Protein AF-A0A3R6Z9Y2-F1 (afdb_monomer)

Foldseek 3Di:
DKDKDFQCCCCPCLLDVVLPCPDDPDDDDDDDPDPVVNVVVNVVSVVLSVVLCVQWCQDPVDNRITMGDDPLVVLLVQLVVCVVVPDQLQRSQVVLVVVCVVVVDPSSPDRHSSVSVSSVVSVVD

pLDDT: mean 77.24, std 13.27, range [41.97, 93.31]

Secondary structure (DSSP, 8-state):
-EEEEEHHIIIIIIIIGGG---S-S-S-S-----HHHHHHHHHHHHHHHHHHHTT-EEPSS-TTEEEEE-S-HHHHHHHHHHHHTT--HHHHHHHHHHHHHHHT-GGGTT--HHHHHHHHHHHH-

Sequence (125 aa):
MTFSVKATIVDVIIGEMFFRNDAIINQHDSDSMDENAATNKAAKIAKQKLNTMKLFVRSDDDPDRYTITIKNVMRFELAMDFVGIGMSFRQVASAIQYAKIRTHTAKLTGANDLIVGQYVRVLVG

Solvent-accessible surface area (backbone atoms only — not comparable to full-atom values): 7234 Å² total; per-residue (Å²): 89,76,47,81,43,52,33,68,44,47,53,50,45,58,60,36,62,75,61,55,81,81,59,81,82,59,99,74,82,82,92,75,97,49,74,63,57,59,52,54,50,52,54,50,50,53,52,50,46,55,63,53,52,72,50,53,39,73,33,91,90,43,82,64,25,25,37,32,71,46,86,55,48,72,44,48,53,56,39,48,57,36,43,73,75,67,42,51,45,60,54,33,19,51,51,43,47,49,48,22,69,75,66,68,41,72,75,35,64,88,59,35,38,68,58,44,53,51,54,51,52,67,72,70,93

Organism: Aphanomyces astaci (NCBI:txid112090)

Structure (mmCIF, N/CA/C/O backbone):
data_AF-A0A3R6Z9Y2-F1
#
_entry.id   AF-A0A3R6Z9Y2-F1
#
loop_
_atom_site.group_PDB
_atom_site.id
_atom_site.type_symbol
_atom_site.label_atom_id
_atom_site.label_alt_id
_atom_site.label_comp_id
_atom_site.label_asym_id
_atom_site.label_entity_id
_atom_site.label_seq_id
_atom_site.pdbx_PDB_ins_code
_atom_site.Cartn_x
_atom_site.Cartn_y
_atom_site.Cartn_z
_atom_site.occupancy
_atom_site.B_iso_or_equiv
_atom_site.auth_seq_id
_atom_site.auth_comp_id
_atom_site.auth_asym_id
_atom_site.auth_atom_id
_atom_site.pdbx_PDB_model_num
ATOM 1 N N . MET A 1 1 ? -1.106 -7.285 9.656 1.00 81.19 1 MET A N 1
ATOM 2 C CA . MET A 1 1 ? -1.712 -7.945 8.478 1.00 81.19 1 MET A CA 1
ATOM 3 C C . MET A 1 1 ? -0.583 -8.377 7.563 1.00 81.19 1 MET A C 1
ATOM 5 O O . MET A 1 1 ? 0.379 -7.620 7.446 1.00 81.19 1 MET A O 1
ATOM 9 N N . THR A 1 2 ? -0.678 -9.567 6.973 1.00 82.81 2 THR A N 1
ATOM 10 C CA . THR A 1 2 ? 0.418 -10.178 6.213 1.00 82.81 2 THR A CA 1
ATOM 11 C C . THR A 1 2 ? -0.084 -10.665 4.861 1.00 82.81 2 THR A C 1
ATOM 13 O O . THR A 1 2 ? -1.133 -11.298 4.797 1.00 82.81 2 THR A O 1
ATOM 16 N N . PHE A 1 3 ? 0.668 -10.372 3.803 1.00 80.81 3 PHE A N 1
ATOM 17 C CA . PHE A 1 3 ? 0.393 -10.822 2.440 1.00 80.81 3 PHE A CA 1
ATOM 18 C C . PHE A 1 3 ? 1.508 -11.742 1.964 1.00 80.81 3 PHE A C 1
ATOM 20 O O . PHE A 1 3 ? 2.666 -11.546 2.335 1.00 80.81 3 PHE A O 1
ATOM 27 N N . SER A 1 4 ? 1.156 -12.722 1.134 1.00 83.19 4 SER A N 1
ATOM 28 C CA . SER A 1 4 ? 2.112 -13.643 0.528 1.00 83.19 4 SER A CA 1
ATOM 29 C C . SER A 1 4 ? 2.015 -13.579 -0.991 1.00 83.19 4 SER A C 1
ATOM 31 O O . SER A 1 4 ? 1.003 -13.987 -1.567 1.00 83.19 4 SER A O 1
ATOM 33 N N . VAL A 1 5 ? 3.068 -13.084 -1.634 1.00 81.75 5 VAL A N 1
ATOM 34 C CA . VAL A 1 5 ? 3.135 -12.802 -3.076 1.00 81.75 5 VAL A CA 1
ATOM 35 C C . VAL A 1 5 ? 4.175 -13.718 -3.718 1.00 81.75 5 VAL A C 1
ATOM 37 O O . VAL A 1 5 ? 5.196 -14.012 -3.101 1.00 81.75 5 VAL A O 1
ATOM 40 N N . LYS A 1 6 ? 3.936 -14.190 -4.946 1.00 83.19 6 LYS A N 1
ATOM 41 C CA . LYS A 1 6 ? 4.905 -15.033 -5.667 1.00 83.19 6 LYS A CA 1
ATOM 42 C C . LYS A 1 6 ? 6.197 -14.261 -5.952 1.00 83.19 6 LYS A C 1
ATOM 44 O O . LYS A 1 6 ? 6.149 -13.094 -6.332 1.00 83.19 6 LYS A O 1
ATOM 49 N N . ALA A 1 7 ? 7.339 -14.931 -5.845 1.00 82.56 7 ALA A N 1
ATOM 50 C CA . ALA A 1 7 ? 8.652 -14.360 -6.122 1.00 82.56 7 ALA A CA 1
ATOM 51 C C . ALA A 1 7 ? 8.760 -13.831 -7.550 1.00 82.56 7 ALA A C 1
ATOM 53 O O . ALA A 1 7 ? 9.211 -12.713 -7.744 1.00 82.56 7 ALA A O 1
ATOM 54 N N . THR A 1 8 ? 8.227 -14.556 -8.534 1.00 81.50 8 THR A N 1
ATOM 55 C CA . THR A 1 8 ? 8.232 -14.115 -9.937 1.00 81.50 8 THR A CA 1
ATOM 56 C C . THR A 1 8 ? 7.541 -12.769 -10.147 1.00 81.50 8 THR A C 1
ATOM 58 O O . THR A 1 8 ? 8.018 -11.944 -10.918 1.00 81.50 8 THR A O 1
ATOM 61 N N . ILE A 1 9 ? 6.446 -12.520 -9.433 1.00 79.44 9 ILE A N 1
ATOM 62 C CA . ILE A 1 9 ? 5.720 -11.251 -9.473 1.00 79.44 9 ILE A CA 1
ATOM 63 C C . ILE A 1 9 ? 6.574 -10.130 -8.866 1.00 79.44 9 ILE A C 1
ATOM 65 O O . ILE A 1 9 ? 6.770 -9.080 -9.479 1.00 79.44 9 ILE A O 1
ATOM 69 N N . VAL A 1 10 ? 7.121 -10.364 -7.672 1.00 76.88 10 VAL A N 1
ATOM 70 C CA . VAL A 1 10 ? 7.926 -9.362 -6.964 1.00 76.88 10 VAL A CA 1
ATOM 71 C C . VAL A 1 10 ? 9.210 -9.049 -7.724 1.00 76.88 10 VAL A C 1
ATOM 73 O O . VAL A 1 10 ? 9.547 -7.881 -7.875 1.00 76.88 10 VAL A O 1
ATOM 76 N N . ASP A 1 11 ? 9.903 -10.054 -8.242 1.00 78.50 11 ASP A N 1
ATOM 77 C CA . ASP A 1 11 ? 11.187 -9.873 -8.911 1.00 78.50 11 ASP A CA 1
ATOM 78 C C . ASP A 1 11 ? 11.006 -9.220 -10.292 1.00 78.50 11 ASP A C 1
ATOM 80 O O . ASP A 1 11 ? 11.662 -8.221 -10.589 1.00 78.50 11 ASP A O 1
ATOM 84 N N . VAL A 1 12 ? 10.058 -9.700 -11.108 1.00 74.50 12 VAL A N 1
ATOM 85 C CA . VAL A 1 12 ? 9.877 -9.229 -12.495 1.00 74.50 12 VAL A CA 1
ATOM 86 C C . VAL A 1 12 ? 9.028 -7.960 -12.572 1.00 74.50 12 VAL A C 1
ATOM 88 O O . VAL A 1 12 ? 9.394 -7.001 -13.253 1.00 74.50 12 VAL A O 1
ATOM 91 N N . ILE A 1 13 ? 7.883 -7.915 -11.891 1.00 70.81 13 ILE A N 1
ATOM 92 C CA . ILE A 1 13 ? 6.949 -6.788 -12.020 1.00 70.81 13 ILE A CA 1
ATOM 93 C C . ILE A 1 13 ? 7.376 -5.660 -11.083 1.00 70.81 13 ILE A C 1
ATOM 95 O O . ILE A 1 13 ? 7.590 -4.526 -11.514 1.00 70.81 13 ILE A O 1
ATOM 99 N N . ILE A 1 14 ? 7.543 -5.959 -9.795 1.00 70.44 14 ILE A N 1
ATOM 100 C CA . ILE A 1 14 ? 7.840 -4.926 -8.796 1.00 70.44 14 ILE A CA 1
ATOM 101 C C . ILE A 1 14 ? 9.309 -4.517 -8.852 1.00 70.44 14 ILE A C 1
ATOM 103 O O . ILE A 1 14 ? 9.597 -3.326 -8.834 1.00 70.44 14 ILE A O 1
ATOM 107 N N . GLY A 1 15 ? 10.231 -5.472 -8.938 1.00 66.06 15 GLY A N 1
ATOM 108 C CA . GLY A 1 15 ? 11.670 -5.246 -8.926 1.00 66.06 15 GLY A CA 1
ATOM 109 C C . GLY A 1 15 ? 12.177 -4.648 -10.230 1.00 66.06 15 GLY A C 1
ATOM 110 O O . GLY A 1 15 ? 12.980 -3.710 -10.201 1.00 66.06 15 GLY A O 1
ATOM 111 N N . GLU A 1 16 ? 11.706 -5.150 -11.367 1.00 69.44 16 GLU A N 1
ATOM 112 C CA . GLU A 1 16 ? 12.129 -4.660 -12.675 1.00 69.44 16 GLU A CA 1
ATOM 113 C C . GLU A 1 16 ? 11.113 -3.698 -13.284 1.00 69.44 16 GLU A C 1
ATOM 115 O O . GLU A 1 16 ? 11.441 -2.529 -13.426 1.00 69.44 16 GLU A O 1
ATOM 120 N N . MET A 1 17 ? 9.890 -4.120 -13.609 1.00 66.19 17 MET A N 1
ATOM 121 C CA . MET A 1 17 ? 8.965 -3.337 -14.446 1.00 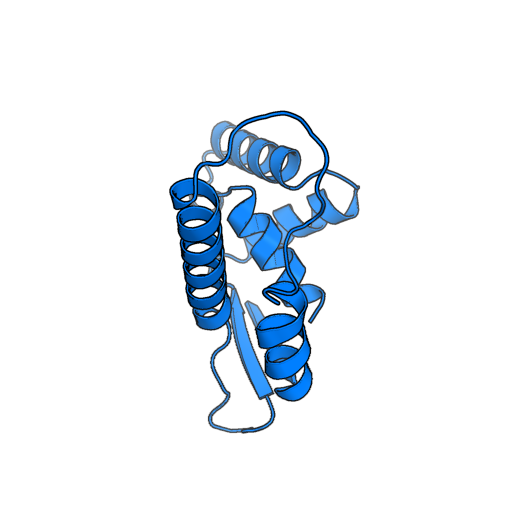66.19 17 MET A CA 1
ATOM 122 C C . MET A 1 17 ? 8.551 -1.976 -13.852 1.00 66.19 17 MET A C 1
ATOM 124 O O . MET A 1 17 ? 8.588 -0.969 -14.553 1.00 66.19 17 MET A O 1
ATOM 128 N N . PHE A 1 18 ? 8.211 -1.897 -12.562 1.00 65.75 18 PHE A N 1
ATOM 129 C CA . PHE A 1 18 ? 7.793 -0.637 -11.918 1.00 65.75 18 PHE A CA 1
ATOM 130 C C . PHE A 1 18 ? 8.930 0.369 -11.689 1.00 65.75 18 PHE A C 1
ATOM 132 O O . PHE A 1 18 ? 8.66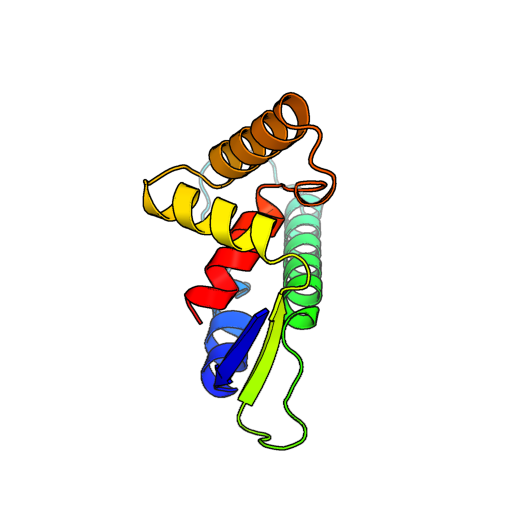8 1.558 -11.487 1.00 65.75 18 PHE A O 1
ATOM 139 N N . PHE A 1 19 ? 10.179 -0.097 -11.687 1.00 69.12 19 PHE A N 1
ATOM 140 C CA . PHE A 1 19 ? 11.371 0.735 -11.499 1.00 69.12 19 PHE A CA 1
ATOM 141 C C . PHE A 1 19 ? 12.326 0.648 -12.692 1.00 69.12 19 PHE A C 1
ATOM 143 O O . PHE A 1 19 ? 13.514 0.952 -12.549 1.00 69.12 19 PHE A O 1
ATOM 150 N N . ARG A 1 20 ? 11.823 0.209 -13.851 1.00 63.25 20 ARG A N 1
ATOM 151 C CA . ARG A 1 20 ? 12.604 0.087 -15.076 1.00 63.25 20 ARG A CA 1
ATOM 152 C C . ARG A 1 20 ? 13.070 1.472 -15.496 1.00 63.25 20 ARG A C 1
ATOM 154 O O . ARG A 1 20 ? 12.299 2.427 -15.558 1.00 63.25 20 ARG A O 1
ATOM 161 N N . ASN A 1 21 ? 14.366 1.556 -15.761 1.00 57.19 21 ASN A N 1
ATOM 162 C CA . ASN A 1 21 ? 15.064 2.736 -16.255 1.00 57.19 21 ASN A CA 1
ATOM 163 C C . ASN A 1 21 ? 14.900 2.850 -17.779 1.00 57.19 21 ASN A C 1
ATOM 165 O O . ASN A 1 21 ? 15.863 3.206 -18.456 1.00 57.19 21 ASN A O 1
ATOM 169 N N . ASP A 1 22 ? 13.733 2.505 -18.330 1.00 45.75 22 ASP A N 1
ATOM 170 C CA . ASP A 1 22 ? 13.515 2.409 -19.779 1.00 45.75 22 ASP A CA 1
ATOM 171 C C . ASP A 1 22 ? 13.421 3.820 -20.380 1.00 45.75 22 ASP A C 1
ATOM 173 O O . ASP A 1 22 ? 12.362 4.271 -20.793 1.00 45.75 22 ASP A O 1
ATOM 177 N N . ALA A 1 23 ? 14.563 4.509 -20.373 1.00 48.56 23 ALA A N 1
ATOM 178 C CA . ALA A 1 23 ? 14.844 5.842 -20.863 1.00 48.56 23 ALA A CA 1
ATOM 179 C C . ALA A 1 23 ? 13.957 6.961 -20.267 1.00 48.56 23 ALA A C 1
ATOM 181 O O . ALA A 1 23 ? 12.829 6.784 -19.833 1.00 48.56 23 ALA A O 1
ATOM 182 N N . ILE A 1 24 ? 14.498 8.174 -20.185 1.00 51.56 24 ILE A N 1
ATOM 183 C CA . ILE A 1 24 ? 13.909 9.306 -20.910 1.00 51.56 24 ILE A CA 1
ATOM 184 C C . ILE A 1 24 ? 12.388 9.137 -21.146 1.00 51.56 24 ILE A C 1
ATO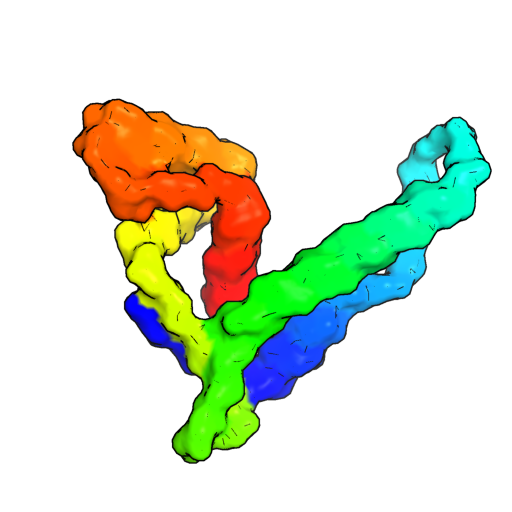M 186 O O . ILE A 1 24 ? 11.967 8.775 -22.239 1.00 51.56 24 ILE A O 1
ATOM 190 N N . ILE A 1 25 ? 11.540 9.380 -20.137 1.00 47.31 25 ILE A N 1
ATOM 191 C CA . ILE A 1 25 ? 10.135 9.709 -20.417 1.00 47.31 25 ILE A CA 1
ATOM 192 C C . ILE A 1 25 ? 10.223 11.013 -21.212 1.00 47.31 25 ILE A C 1
ATOM 194 O O . ILE A 1 25 ? 10.479 12.047 -20.601 1.00 47.31 25 ILE A O 1
ATOM 198 N N . ASN A 1 26 ? 10.188 10.884 -22.544 1.00 41.97 26 ASN A N 1
ATOM 199 C CA . ASN A 1 26 ? 10.080 11.879 -23.617 1.00 41.97 26 ASN A CA 1
ATOM 200 C C . ASN A 1 26 ? 10.378 13.326 -23.175 1.00 41.97 26 ASN A C 1
ATOM 202 O O . ASN A 1 26 ? 9.622 13.923 -22.421 1.00 41.97 26 ASN A O 1
ATOM 206 N N . GLN A 1 27 ? 11.493 13.942 -23.578 1.00 49.97 27 GLN A N 1
ATOM 207 C CA . GLN A 1 27 ? 11.517 14.749 -24.813 1.00 49.97 27 GLN A CA 1
ATOM 208 C C . GLN A 1 27 ? 10.178 15.457 -25.129 1.00 49.97 27 GLN A C 1
ATOM 210 O O . GLN A 1 27 ? 9.608 15.251 -26.189 1.00 49.97 27 GLN A O 1
ATOM 215 N N . HIS A 1 28 ? 9.658 16.237 -24.179 1.00 45.78 28 HIS A N 1
ATOM 216 C CA . HIS A 1 28 ? 8.752 17.389 -24.334 1.00 45.78 28 HIS A CA 1
ATOM 217 C C . HIS A 1 28 ? 8.349 17.785 -22.899 1.00 45.78 28 HIS A C 1
ATOM 219 O O . HIS A 1 28 ? 7.612 17.062 -22.246 1.00 45.78 28 HIS A O 1
ATOM 225 N N . ASP A 1 29 ? 8.943 18.779 -22.250 1.00 42.16 29 ASP A N 1
ATOM 226 C CA . ASP A 1 29 ? 8.865 20.177 -22.648 1.00 42.16 29 ASP A CA 1
ATOM 227 C C . ASP A 1 29 ? 10.114 20.971 -22.226 1.00 42.16 29 ASP A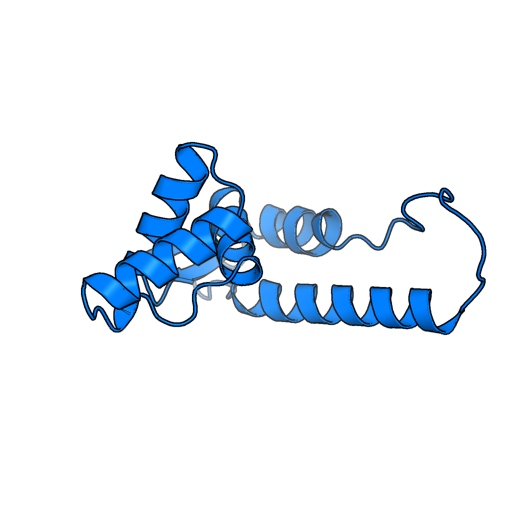 C 1
ATOM 229 O O . ASP A 1 29 ? 10.563 20.902 -21.083 1.00 42.16 29 ASP A O 1
ATOM 233 N N . SER A 1 30 ? 10.607 21.752 -23.193 1.00 44.84 30 SER A N 1
ATOM 234 C CA . SER A 1 30 ? 11.375 23.004 -23.079 1.00 44.84 30 SER A CA 1
ATOM 235 C C . SER A 1 30 ? 12.643 23.046 -22.206 1.00 44.84 30 SER A C 1
ATOM 237 O O . SER A 1 30 ? 12.584 23.150 -20.984 1.00 44.84 30 SER A O 1
ATOM 239 N N . ASP A 1 31 ? 13.783 23.103 -22.904 1.00 51.72 31 ASP A N 1
ATOM 240 C CA . ASP A 1 31 ? 14.980 23.902 -22.607 1.00 51.72 31 ASP A CA 1
ATOM 241 C C . ASP A 1 31 ? 15.526 23.907 -21.171 1.00 51.72 31 ASP A C 1
ATOM 243 O O . ASP A 1 31 ? 15.374 24.859 -20.410 1.00 51.72 31 ASP A O 1
ATOM 247 N N . SER A 1 32 ? 16.299 22.875 -20.833 1.00 46.16 32 SER A N 1
ATOM 248 C CA . SER A 1 32 ? 17.645 23.046 -20.25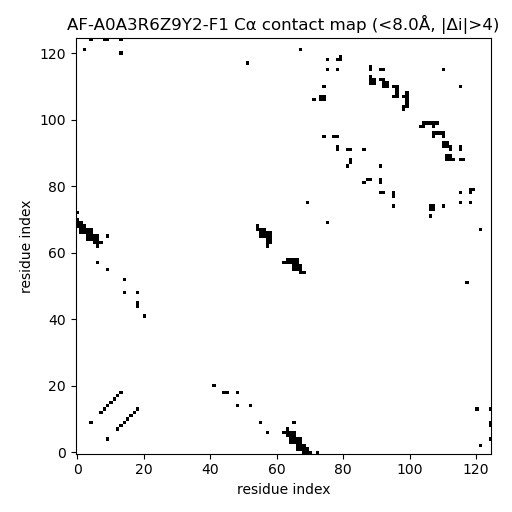6 1.00 46.16 32 SER A CA 1
ATOM 249 C C . SER A 1 32 ? 18.305 21.683 -20.050 1.00 46.16 32 SER A C 1
ATOM 251 O O . SER A 1 32 ? 17.831 20.830 -19.303 1.00 46.16 32 SER A O 1
ATOM 253 N N . MET A 1 33 ? 19.418 21.465 -20.749 1.00 50.97 33 MET A N 1
ATOM 254 C CA . MET A 1 33 ? 20.296 20.316 -20.544 1.00 50.97 33 MET A CA 1
ATOM 255 C C . MET A 1 33 ? 21.036 20.482 -19.211 1.00 50.97 33 MET A C 1
ATOM 257 O O . MET A 1 33 ? 22.118 21.058 -19.169 1.00 50.97 33 MET A O 1
ATOM 261 N N . ASP A 1 34 ? 20.446 19.995 -18.122 1.00 59.19 34 ASP A N 1
ATOM 262 C CA . ASP A 1 34 ? 21.161 19.754 -16.868 1.00 59.19 34 ASP A CA 1
ATOM 263 C C . ASP A 1 34 ? 21.417 18.244 -16.730 1.00 59.19 34 ASP A C 1
ATOM 265 O O . ASP A 1 34 ? 20.538 17.481 -16.320 1.00 59.19 34 ASP A O 1
ATOM 269 N N . GLU A 1 35 ? 22.623 17.786 -17.089 1.00 55.97 35 GLU A N 1
ATOM 270 C CA . GLU A 1 35 ? 23.085 16.399 -16.873 1.00 55.97 35 GLU A CA 1
ATOM 271 C C . GLU A 1 35 ? 22.895 15.947 -15.412 1.00 55.97 35 GLU A C 1
ATOM 273 O O . GLU A 1 35 ? 22.666 14.764 -15.121 1.00 55.97 35 GLU A O 1
ATOM 278 N N . ASN A 1 36 ? 22.922 16.896 -14.474 1.00 61.16 36 ASN A N 1
ATOM 279 C CA . ASN A 1 36 ? 22.709 16.628 -13.062 1.00 61.16 36 ASN A CA 1
ATOM 280 C C . ASN A 1 36 ? 21.246 16.238 -12.775 1.00 61.16 36 ASN A C 1
ATOM 282 O O . ASN A 1 36 ? 20.985 15.403 -11.908 1.00 61.16 36 ASN A O 1
ATOM 286 N N . ALA A 1 37 ? 20.271 16.751 -13.532 1.00 61.66 37 ALA A N 1
ATOM 287 C CA . ALA A 1 37 ? 18.851 16.444 -13.348 1.00 61.66 37 ALA A CA 1
ATOM 288 C C . ALA A 1 37 ? 18.511 14.983 -13.691 1.00 61.66 37 ALA A C 1
ATOM 290 O O . ALA A 1 37 ? 17.774 14.326 -12.946 1.00 61.66 37 ALA A O 1
ATOM 291 N N . ALA A 1 38 ? 19.080 14.442 -14.773 1.00 64.12 38 ALA A N 1
ATOM 292 C CA . ALA A 1 38 ? 18.892 13.041 -15.156 1.00 64.12 38 ALA A CA 1
ATOM 293 C C . ALA A 1 38 ? 19.513 12.086 -14.120 1.00 64.12 38 ALA A C 1
ATOM 295 O O . ALA A 1 38 ? 18.867 11.132 -13.671 1.00 64.12 38 ALA A O 1
ATOM 296 N N . THR A 1 39 ? 20.725 12.406 -13.665 1.00 67.94 39 THR A N 1
ATOM 297 C CA . THR A 1 39 ? 21.462 11.633 -12.655 1.00 67.94 39 THR A CA 1
ATOM 298 C C . THR A 1 39 ? 20.746 11.653 -11.297 1.00 67.94 39 THR A C 1
ATOM 300 O O . THR A 1 39 ? 20.538 10.607 -10.673 1.00 67.94 39 THR A O 1
ATOM 303 N N . ASN A 1 40 ? 20.246 12.820 -10.877 1.00 73.06 40 ASN A N 1
A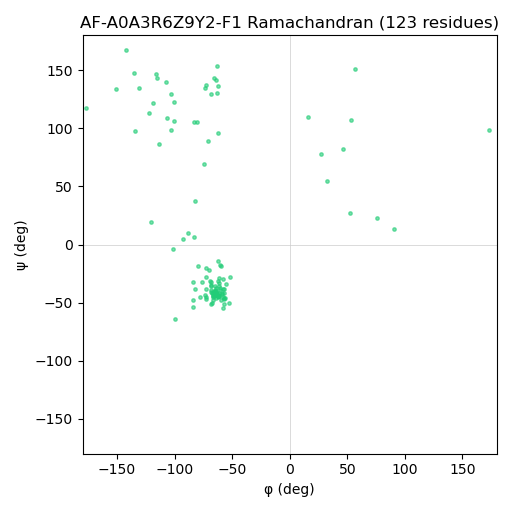TOM 304 C CA . ASN A 1 40 ? 19.453 12.984 -9.654 1.00 73.06 40 ASN A CA 1
ATOM 305 C C . ASN A 1 40 ? 18.119 12.222 -9.708 1.00 73.06 40 ASN A C 1
ATOM 307 O O . ASN A 1 40 ? 17.687 11.638 -8.706 1.00 73.06 40 ASN A O 1
ATOM 311 N N . LYS A 1 41 ? 17.467 12.176 -10.877 1.00 72.19 41 LYS A N 1
ATOM 312 C CA . LYS A 1 41 ? 16.227 11.413 -11.079 1.00 72.19 41 LYS A CA 1
ATOM 313 C C . LYS A 1 41 ? 16.474 9.906 -10.969 1.00 72.19 41 LYS A C 1
ATOM 315 O O . LYS A 1 41 ? 15.738 9.234 -10.245 1.00 72.19 41 LYS A O 1
ATOM 320 N N . ALA A 1 42 ? 17.534 9.393 -11.593 1.00 71.25 42 ALA A N 1
ATOM 321 C CA . ALA A 1 42 ? 17.923 7.985 -11.490 1.00 71.25 42 ALA A CA 1
ATOM 322 C C . ALA A 1 42 ? 18.255 7.584 -10.041 1.00 71.25 42 ALA A C 1
ATOM 324 O O . ALA A 1 42 ? 17.754 6.573 -9.543 1.00 71.25 42 ALA A O 1
ATOM 325 N N . ALA A 1 43 ? 19.009 8.418 -9.315 1.00 75.81 43 ALA A N 1
ATOM 326 C CA . ALA A 1 43 ? 19.324 8.186 -7.904 1.00 75.81 43 ALA A CA 1
ATOM 327 C C . ALA A 1 43 ? 18.062 8.142 -7.020 1.00 75.81 43 ALA A C 1
ATOM 329 O O . ALA A 1 43 ? 17.942 7.302 -6.119 1.00 75.81 43 ALA A O 1
ATOM 330 N N . LYS A 1 44 ? 17.076 9.007 -7.295 1.00 76.81 44 LYS A N 1
ATOM 331 C CA . LYS A 1 44 ? 15.786 9.017 -6.587 1.00 76.81 44 LYS A CA 1
ATOM 332 C C . LYS A 1 44 ? 14.981 7.741 -6.847 1.00 76.81 44 LYS A C 1
ATOM 334 O O . LYS A 1 44 ? 14.445 7.175 -5.892 1.00 76.81 44 LYS A O 1
ATOM 339 N N . ILE A 1 45 ? 14.930 7.272 -8.094 1.00 74.31 45 ILE A N 1
ATOM 340 C CA . ILE A 1 45 ? 14.248 6.022 -8.472 1.00 74.31 45 ILE A CA 1
ATOM 341 C C . ILE A 1 45 ? 14.927 4.822 -7.802 1.00 74.31 45 ILE A C 1
ATOM 343 O O . ILE A 1 45 ? 14.246 4.016 -7.169 1.00 74.31 45 ILE A O 1
ATOM 347 N N . ALA A 1 46 ? 16.260 4.744 -7.829 1.00 76.69 46 ALA A N 1
ATOM 348 C CA . ALA A 1 46 ? 17.012 3.678 -7.166 1.00 76.69 46 ALA A CA 1
ATOM 349 C C . ALA A 1 46 ? 16.742 3.637 -5.650 1.00 76.69 46 ALA A C 1
ATOM 351 O O . ALA A 1 46 ? 16.489 2.573 -5.079 1.00 76.69 46 ALA A O 1
ATOM 352 N N . LYS A 1 47 ? 16.702 4.805 -4.994 1.00 77.81 47 LYS A N 1
ATOM 353 C CA . LYS A 1 47 ? 16.352 4.913 -3.569 1.00 77.81 47 LYS A CA 1
ATOM 354 C C . LYS A 1 47 ? 14.909 4.475 -3.294 1.00 77.81 47 LYS A C 1
ATOM 356 O O . LYS A 1 47 ? 14.650 3.818 -2.286 1.00 77.81 47 LYS A O 1
ATOM 361 N N . GLN A 1 48 ? 13.967 4.813 -4.174 1.00 73.19 48 GLN A N 1
ATOM 362 C CA . GLN A 1 48 ? 12.573 4.370 -4.069 1.00 73.19 48 GLN A CA 1
ATOM 363 C C . GLN A 1 48 ? 12.426 2.858 -4.270 1.00 73.19 48 GLN A C 1
ATOM 365 O O . GLN A 1 48 ? 11.700 2.232 -3.492 1.00 73.19 48 GLN A O 1
ATOM 370 N N . LYS A 1 49 ? 13.141 2.271 -5.239 1.00 76.88 49 LYS A N 1
ATOM 371 C CA . LYS A 1 49 ? 13.218 0.819 -5.448 1.00 76.88 49 LYS A CA 1
ATOM 372 C C . LYS A 1 49 ? 13.732 0.138 -4.188 1.00 76.88 49 LYS A C 1
ATOM 374 O O . LYS A 1 49 ? 13.027 -0.685 -3.619 1.00 76.88 49 LYS A O 1
ATOM 379 N N . LEU A 1 50 ? 14.890 0.560 -3.675 1.00 78.88 50 LEU A N 1
ATOM 380 C CA . LEU A 1 50 ? 15.485 -0.013 -2.464 1.00 78.88 50 LEU A CA 1
ATOM 381 C C . LEU A 1 50 ? 14.530 0.051 -1.262 1.00 78.88 50 LEU A C 1
ATOM 383 O O . LEU A 1 50 ? 14.353 -0.935 -0.552 1.00 78.88 50 LEU A O 1
ATOM 387 N N . ASN A 1 51 ? 13.889 1.199 -1.036 1.00 75.00 51 ASN A N 1
ATOM 388 C CA . ASN A 1 51 ? 12.950 1.360 0.074 1.00 75.00 51 ASN A CA 1
ATOM 389 C C . ASN A 1 51 ? 11.671 0.531 -0.097 1.00 75.00 51 ASN A C 1
ATOM 391 O O . ASN A 1 51 ? 11.110 0.085 0.899 1.00 75.00 51 ASN A O 1
ATOM 395 N N . THR A 1 52 ? 11.213 0.330 -1.333 1.00 72.75 52 THR A N 1
ATOM 396 C CA . THR A 1 52 ? 10.040 -0.501 -1.633 1.00 72.75 52 THR A CA 1
ATOM 397 C C . THR A 1 52 ? 10.372 -1.980 -1.460 1.00 72.75 52 THR A C 1
ATOM 399 O O . THR A 1 52 ? 9.635 -2.672 -0.769 1.00 72.75 52 THR A O 1
ATOM 402 N N . MET A 1 53 ? 11.516 -2.446 -1.974 1.00 78.62 53 MET A N 1
ATOM 403 C CA . MET A 1 53 ? 11.947 -3.846 -1.864 1.00 78.62 53 MET A CA 1
ATOM 404 C C . MET A 1 53 ? 12.148 -4.298 -0.412 1.00 78.62 53 MET A C 1
ATOM 406 O O . MET A 1 53 ? 11.884 -5.449 -0.098 1.00 78.62 53 MET A O 1
ATOM 410 N N . LYS A 1 54 ? 12.504 -3.391 0.511 1.00 80.00 54 LYS A N 1
ATOM 411 C CA . LYS A 1 54 ? 12.574 -3.688 1.958 1.00 80.00 54 LYS A CA 1
ATOM 412 C C . LYS A 1 54 ? 11.247 -4.141 2.579 1.00 80.00 54 LYS A C 1
ATOM 414 O O . LYS A 1 54 ? 11.258 -4.671 3.687 1.00 80.00 54 LYS A O 1
ATOM 419 N N . LEU A 1 55 ? 10.115 -3.889 1.922 1.00 74.69 55 LEU A N 1
ATOM 420 C CA . LEU A 1 55 ? 8.803 -4.347 2.387 1.00 74.69 55 LEU A CA 1
ATOM 421 C C . LEU A 1 55 ? 8.542 -5.818 2.042 1.00 74.69 55 LEU A C 1
ATOM 423 O O . LEU A 1 55 ? 7.676 -6.427 2.665 1.00 74.69 55 LEU A O 1
ATOM 427 N N . PHE A 1 56 ? 9.285 -6.373 1.085 1.00 80.44 56 PHE A N 1
ATOM 428 C CA . PHE A 1 56 ? 9.160 -7.745 0.618 1.00 80.44 56 PHE A CA 1
ATOM 429 C C . PHE A 1 56 ? 10.259 -8.577 1.276 1.00 80.44 56 PHE A C 1
ATOM 431 O O . PHE A 1 56 ? 11.433 -8.476 0.925 1.00 80.44 56 PHE A O 1
ATOM 438 N N . VAL A 1 57 ? 9.882 -9.405 2.246 1.00 83.62 57 VAL A N 1
ATOM 439 C CA . VAL A 1 57 ? 10.802 -10.324 2.925 1.00 83.62 57 VAL A CA 1
ATOM 440 C C . VAL A 1 57 ? 10.610 -11.702 2.320 1.00 83.62 57 VAL A C 1
ATOM 442 O O . VAL A 1 57 ? 9.489 -12.195 2.301 1.00 83.62 57 VAL A O 1
ATOM 445 N N . ARG A 1 58 ? 11.665 -12.320 1.788 1.00 82.31 58 ARG A N 1
ATOM 446 C CA . ARG A 1 58 ? 11.553 -13.674 1.231 1.00 82.31 58 ARG A CA 1
ATOM 447 C C . ARG A 1 58 ? 11.152 -14.640 2.347 1.00 82.31 58 ARG A C 1
ATOM 449 O O . ARG A 1 58 ? 11.626 -14.491 3.470 1.00 82.31 58 ARG A O 1
ATOM 456 N N . SER A 1 59 ? 10.217 -15.542 2.071 1.00 79.06 59 SER A N 1
ATOM 457 C CA . SER A 1 59 ? 9.776 -16.515 3.067 1.00 79.06 59 SER A CA 1
ATOM 458 C C . SER A 1 59 ? 10.854 -17.581 3.255 1.00 79.06 59 SER A C 1
ATOM 460 O O . SER A 1 59 ? 11.397 -18.084 2.274 1.00 79.06 59 SER A O 1
ATOM 462 N N . ASP A 1 60 ? 11.151 -17.911 4.513 1.00 77.88 60 ASP A N 1
ATOM 463 C CA . ASP A 1 60 ? 12.083 -18.992 4.854 1.00 77.88 60 ASP A CA 1
ATOM 464 C C . ASP A 1 60 ? 11.467 -20.378 4.581 1.00 77.88 60 ASP A C 1
ATOM 466 O O . ASP A 1 60 ? 12.184 -21.323 4.262 1.00 77.88 60 ASP A O 1
ATOM 470 N N . ASP A 1 61 ? 10.134 -20.482 4.662 1.00 79.62 61 ASP A N 1
ATOM 471 C CA . ASP A 1 61 ? 9.379 -21.726 4.466 1.00 79.62 61 ASP A CA 1
ATOM 472 C C . ASP A 1 61 ? 9.082 -22.020 2.985 1.00 79.62 61 ASP A C 1
ATOM 474 O O . ASP A 1 61 ? 9.013 -23.180 2.581 1.00 79.62 61 ASP A O 1
ATOM 478 N N . ASP A 1 62 ? 8.896 -20.974 2.170 1.00 80.94 62 ASP A N 1
ATOM 479 C CA . ASP A 1 62 ? 8.613 -21.079 0.734 1.00 80.94 62 ASP A CA 1
ATOM 480 C C . ASP A 1 62 ? 9.491 -20.090 -0.063 1.00 80.94 62 ASP A C 1
ATOM 482 O O . ASP A 1 62 ? 9.146 -18.907 -0.194 1.00 80.94 62 ASP A O 1
ATOM 486 N N . PRO A 1 63 ? 10.623 -20.554 -0.628 1.00 80.88 63 PRO A N 1
ATOM 487 C CA . PRO A 1 63 ? 11.564 -19.710 -1.363 1.00 80.88 63 PRO A CA 1
ATOM 488 C C . PRO A 1 63 ? 10.965 -19.029 -2.597 1.00 80.88 63 PRO A C 1
ATOM 490 O O . PRO A 1 63 ? 11.550 -18.056 -3.089 1.00 80.88 63 PRO A O 1
ATOM 493 N N . ASP A 1 64 ? 9.825 -19.516 -3.093 1.00 85.25 64 ASP A N 1
ATOM 494 C CA . ASP A 1 64 ? 9.111 -18.966 -4.244 1.00 85.25 64 ASP A CA 1
ATOM 495 C C . ASP A 1 64 ? 8.119 -17.871 -3.841 1.00 85.25 64 ASP A C 1
ATOM 497 O O . ASP A 1 64 ? 7.314 -17.417 -4.666 1.00 85.25 64 ASP A O 1
ATOM 501 N N . ARG A 1 65 ? 8.156 -17.411 -2.583 1.00 83.94 65 ARG A N 1
ATOM 502 C CA . ARG A 1 65 ? 7.238 -16.395 -2.065 1.00 83.94 65 ARG A CA 1
ATOM 503 C C . ARG A 1 65 ? 7.936 -15.319 -1.244 1.00 83.94 65 ARG A C 1
ATOM 505 O O . ARG A 1 65 ? 8.903 -15.544 -0.520 1.00 83.94 65 ARG A O 1
ATOM 512 N N . TYR A 1 66 ? 7.375 -14.120 -1.330 1.00 84.00 66 TYR A N 1
ATOM 513 C CA . TYR A 1 66 ? 7.670 -13.004 -0.448 1.00 84.00 66 TYR A CA 1
ATOM 514 C C . TYR A 1 66 ? 6.503 -12.764 0.496 1.00 84.00 66 TYR A C 1
ATOM 516 O O . TYR A 1 66 ? 5.334 -12.777 0.107 1.00 84.00 66 TYR A O 1
ATOM 524 N N . THR A 1 67 ? 6.850 -12.476 1.736 1.00 82.25 67 THR A N 1
ATOM 525 C CA . THR A 1 67 ? 5.960 -12.082 2.810 1.00 82.25 67 THR A CA 1
ATOM 526 C C . THR A 1 67 ? 6.070 -10.579 3.029 1.00 82.25 67 THR A C 1
ATOM 528 O O . THR A 1 67 ? 7.159 -10.026 3.192 1.00 82.25 67 THR A O 1
ATOM 531 N N . ILE A 1 68 ? 4.923 -9.906 3.060 1.00 81.75 68 ILE A N 1
ATOM 532 C CA . ILE A 1 68 ? 4.828 -8.466 3.298 1.00 81.75 68 ILE A CA 1
ATOM 533 C C . ILE A 1 68 ? 4.020 -8.249 4.565 1.00 81.75 68 ILE A C 1
ATOM 535 O O . ILE A 1 68 ? 2.853 -8.634 4.636 1.00 81.75 68 ILE A O 1
ATOM 539 N N . THR A 1 69 ? 4.617 -7.583 5.551 1.00 82.38 69 THR A N 1
ATOM 540 C CA . THR A 1 69 ? 3.961 -7.315 6.834 1.00 82.38 69 THR A CA 1
ATOM 541 C C . THR A 1 69 ? 3.570 -5.848 6.947 1.00 82.38 69 THR A C 1
ATOM 543 O O . THR A 1 69 ? 4.402 -4.962 7.166 1.00 82.38 69 THR A O 1
ATOM 546 N N . ILE A 1 70 ? 2.268 -5.582 6.878 1.00 82.81 70 ILE A N 1
ATOM 547 C CA . ILE A 1 70 ? 1.699 -4.269 7.168 1.00 82.81 70 ILE A CA 1
ATOM 548 C C . ILE A 1 70 ? 1.570 -4.115 8.685 1.00 82.81 70 ILE A C 1
ATOM 550 O O . ILE A 1 70 ? 0.681 -4.689 9.323 1.00 82.81 70 ILE A O 1
ATOM 554 N N . LYS A 1 71 ? 2.476 -3.312 9.258 1.00 81.94 71 LYS A N 1
ATOM 555 C CA . LYS A 1 71 ? 2.526 -3.012 10.701 1.00 81.94 71 LYS A CA 1
ATOM 556 C C . LYS A 1 71 ? 1.345 -2.165 11.174 1.00 81.94 71 LYS A C 1
ATOM 558 O O . LYS A 1 71 ? 0.873 -2.331 12.291 1.00 81.94 71 LYS A O 1
ATOM 563 N N . ASN A 1 72 ? 0.878 -1.246 10.332 1.00 84.12 72 ASN A N 1
ATOM 564 C CA . ASN A 1 72 ? -0.197 -0.323 10.670 1.00 84.12 72 ASN A CA 1
ATOM 565 C C . ASN A 1 72 ? -1.433 -0.607 9.818 1.00 84.12 72 ASN A C 1
ATOM 567 O O . ASN A 1 72 ? -1.595 -0.042 8.739 1.00 84.12 72 ASN A O 1
ATOM 571 N N . VAL A 1 73 ? -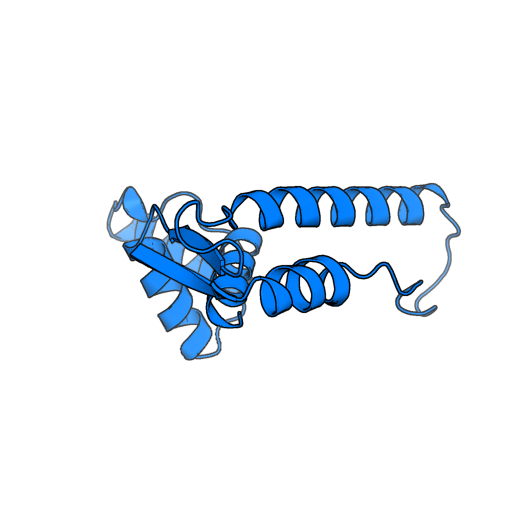2.251 -1.533 10.316 1.00 86.06 73 VAL A N 1
ATOM 572 C CA . VAL A 1 73 ? -3.405 -2.085 9.596 1.00 86.06 73 VAL A CA 1
ATOM 573 C C . VAL A 1 73 ? -4.485 -1.025 9.383 1.00 86.06 73 VAL A C 1
ATOM 575 O O . VAL A 1 73 ? -4.875 -0.793 8.250 1.00 86.06 73 VAL A O 1
ATOM 578 N N . MET A 1 74 ? -4.853 -0.280 10.428 1.00 87.12 74 MET A N 1
ATOM 579 C CA . MET A 1 74 ? -5.883 0.766 10.342 1.00 87.12 74 MET A CA 1
ATOM 580 C C . MET A 1 74 ? -5.557 1.833 9.289 1.00 87.12 74 MET A C 1
ATOM 582 O O . MET A 1 74 ? -6.426 2.271 8.543 1.00 87.12 74 MET A O 1
ATOM 586 N N . ARG A 1 75 ? -4.290 2.259 9.208 1.00 88.62 75 ARG A N 1
ATOM 587 C CA . ARG A 1 75 ? -3.862 3.237 8.200 1.00 88.62 75 ARG A CA 1
ATOM 588 C C . ARG A 1 75 ? -3.899 2.657 6.787 1.00 88.62 75 ARG A C 1
ATOM 590 O O . ARG A 1 75 ? -4.159 3.395 5.845 1.00 88.62 75 ARG A O 1
ATOM 597 N N . PHE A 1 76 ? -3.579 1.375 6.646 1.00 87.12 76 PHE A N 1
ATOM 598 C CA . PHE A 1 76 ? -3.614 0.675 5.369 1.00 87.12 76 PHE A CA 1
ATOM 599 C C . PHE A 1 76 ? -5.048 0.505 4.869 1.00 87.12 76 PHE A C 1
ATOM 601 O O . PHE A 1 76 ? -5.332 0.922 3.754 1.00 87.12 76 PHE A O 1
ATOM 608 N N . GLU A 1 77 ? -5.944 -0.022 5.701 1.00 89.62 77 GLU A N 1
ATOM 609 C CA . GLU A 1 77 ? -7.355 -0.240 5.355 1.00 89.62 77 GLU A CA 1
ATOM 610 C C . GLU A 1 77 ? -8.015 1.071 4.931 1.00 89.62 77 GLU A C 1
ATOM 612 O O . GLU A 1 77 ? -8.497 1.181 3.809 1.00 89.62 77 GLU A O 1
ATOM 617 N N . LEU A 1 78 ? -7.882 2.118 5.752 1.00 89.62 78 LEU A N 1
ATOM 618 C CA . LEU A 1 78 ? -8.454 3.427 5.445 1.00 89.62 78 LEU A CA 1
ATOM 619 C C . LEU A 1 78 ? -7.872 4.035 4.158 1.00 89.62 78 LEU A C 1
ATOM 621 O O . LEU A 1 78 ? -8.577 4.701 3.405 1.00 89.62 78 LEU A O 1
ATOM 625 N N . ALA A 1 79 ? -6.582 3.807 3.884 1.00 90.12 79 ALA A N 1
ATOM 626 C CA . ALA A 1 79 ? -5.983 4.235 2.625 1.00 90.12 79 ALA A CA 1
ATOM 627 C C . ALA A 1 79 ? -6.585 3.494 1.425 1.00 90.12 79 ALA A C 1
ATOM 629 O O . ALA A 1 79 ? -6.803 4.117 0.390 1.00 90.12 79 ALA A O 1
ATOM 630 N N . MET A 1 80 ? -6.845 2.192 1.548 1.00 91.38 80 MET A N 1
ATOM 631 C CA . MET A 1 80 ? -7.406 1.383 0.465 1.00 91.38 80 MET A CA 1
ATOM 632 C C . MET A 1 80 ? -8.880 1.681 0.222 1.00 91.38 80 MET A C 1
ATOM 634 O O . MET A 1 80 ? -9.259 1.807 -0.938 1.00 91.38 80 MET A O 1
ATOM 638 N N . ASP A 1 81 ? -9.671 1.912 1.269 1.00 91.50 81 ASP A N 1
ATOM 639 C CA . ASP A 1 81 ? -11.058 2.372 1.134 1.00 91.50 81 ASP A CA 1
ATOM 640 C C . ASP A 1 81 ? -11.114 3.682 0.336 1.00 91.50 81 ASP A C 1
ATOM 642 O O . ASP A 1 81 ? -11.877 3.837 -0.616 1.00 91.50 81 ASP A O 1
ATOM 646 N N . P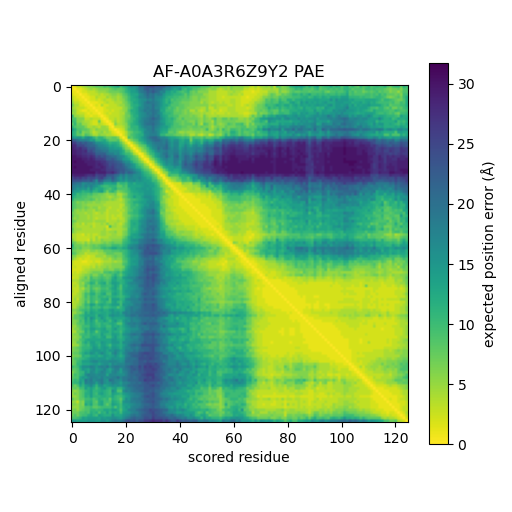HE A 1 82 ? -10.229 4.617 0.680 1.00 91.69 82 PHE A N 1
ATOM 647 C CA . PHE A 1 82 ? -10.120 5.916 0.031 1.00 91.69 82 PHE A CA 1
ATOM 648 C C . PHE A 1 82 ? -9.610 5.850 -1.415 1.00 91.69 82 PHE A C 1
ATOM 650 O O . PHE A 1 82 ? -10.124 6.568 -2.275 1.00 91.69 82 PHE A O 1
ATOM 657 N N . VAL A 1 83 ? -8.638 4.987 -1.714 1.00 90.62 83 VAL A N 1
ATOM 658 C CA . VAL A 1 83 ? -8.218 4.732 -3.102 1.00 90.62 83 VAL A CA 1
ATOM 659 C C . VAL A 1 83 ? -9.346 4.057 -3.891 1.00 90.62 83 VAL A C 1
ATOM 661 O O . VAL A 1 83 ? -9.589 4.432 -5.035 1.00 90.62 83 VAL A O 1
ATOM 664 N N . GLY A 1 84 ? -10.068 3.114 -3.281 1.00 89.06 84 GLY A N 1
ATOM 665 C CA . GLY A 1 84 ? -11.165 2.370 -3.905 1.00 89.06 84 GLY A CA 1
ATOM 666 C C . GLY A 1 84 ? -12.337 3.251 -4.343 1.00 89.06 84 GLY A C 1
ATOM 667 O O . GLY A 1 84 ? -12.953 2.977 -5.369 1.00 89.06 84 GLY A O 1
ATOM 668 N N . ILE A 1 85 ? -12.594 4.356 -3.636 1.00 92.69 85 ILE A N 1
ATOM 669 C CA . ILE A 1 85 ? -13.590 5.366 -4.041 1.00 92.69 85 ILE A CA 1
ATOM 670 C C . ILE A 1 85 ? -13.055 6.392 -5.060 1.00 92.69 85 ILE A C 1
ATOM 672 O O . ILE A 1 85 ? -13.742 7.362 -5.376 1.00 92.69 85 ILE A O 1
ATOM 676 N N . GLY A 1 86 ? -11.833 6.208 -5.570 1.00 91.06 86 GLY A N 1
ATOM 677 C CA . GLY A 1 86 ? -11.255 7.023 -6.641 1.00 91.06 86 GLY A CA 1
ATOM 678 C C . GLY A 1 86 ? -10.466 8.252 -6.183 1.00 91.06 86 GLY A C 1
ATOM 679 O O . GLY A 1 86 ? -10.151 9.110 -7.009 1.00 91.06 86 GLY A O 1
ATOM 680 N N . MET A 1 87 ? -10.116 8.374 -4.897 1.00 93.25 87 MET A N 1
ATOM 681 C CA . MET A 1 87 ? -9.256 9.477 -4.459 1.00 93.25 87 MET A CA 1
ATOM 682 C C . MET A 1 87 ? -7.807 9.274 -4.915 1.00 93.25 87 MET A C 1
ATOM 684 O O . MET A 1 87 ? -7.226 8.197 -4.781 1.00 93.25 87 MET A O 1
ATOM 688 N N . SER A 1 88 ? -7.178 10.351 -5.392 1.00 91.00 88 SER A N 1
ATOM 689 C CA . SER A 1 88 ? -5.741 10.352 -5.688 1.00 91.00 88 SER A CA 1
ATOM 690 C C . SER A 1 88 ? -4.915 10.114 -4.419 1.00 91.00 88 SER A C 1
ATOM 692 O O . SER A 1 88 ? -5.323 10.495 -3.321 1.00 91.00 88 SER A O 1
ATOM 694 N N . PHE A 1 89 ? -3.700 9.569 -4.543 1.00 88.50 89 PHE A N 1
ATOM 695 C CA . PHE A 1 89 ? -2.846 9.266 -3.379 1.00 88.50 89 PHE A CA 1
ATOM 696 C C . PHE A 1 89 ? -2.585 10.481 -2.483 1.00 88.50 89 PHE A C 1
ATOM 698 O O . PHE A 1 89 ? -2.530 10.358 -1.259 1.00 88.50 89 PHE A O 1
ATOM 705 N N . ARG A 1 90 ? -2.487 11.673 -3.085 1.00 90.06 90 ARG A N 1
ATOM 706 C CA . ARG A 1 90 ? -2.361 12.932 -2.346 1.00 90.06 90 ARG A CA 1
ATOM 707 C C . ARG A 1 90 ? -3.628 13.254 -1.548 1.00 90.06 90 ARG A C 1
ATOM 709 O O . ARG A 1 90 ? -3.518 13.620 -0.384 1.00 90.06 90 ARG A O 1
ATOM 716 N N . GLN A 1 91 ? -4.813 13.081 -2.139 1.00 92.38 91 GLN A N 1
ATOM 717 C CA . GLN A 1 91 ? -6.089 13.262 -1.435 1.00 92.38 91 GLN A CA 1
ATOM 718 C C . GLN A 1 91 ? -6.254 12.251 -0.297 1.00 92.38 91 GLN A C 1
ATOM 720 O O . GLN A 1 91 ? -6.649 12.643 0.797 1.00 92.38 91 GLN A O 1
ATOM 725 N N . VAL A 1 92 ? -5.877 10.987 -0.512 1.00 92.50 92 VAL A N 1
ATOM 726 C CA . VAL A 1 92 ? -5.898 9.950 0.532 1.00 92.50 92 VAL A CA 1
ATOM 727 C C . VAL A 1 92 ? -5.000 10.329 1.707 1.00 92.50 92 VAL A C 1
ATOM 729 O O . VAL A 1 92 ? -5.433 10.281 2.858 1.00 92.50 92 VAL A O 1
ATOM 732 N N . ALA A 1 93 ? -3.767 10.765 1.436 1.00 90.75 93 ALA A N 1
ATOM 733 C CA . ALA A 1 93 ? -2.853 11.220 2.480 1.00 90.7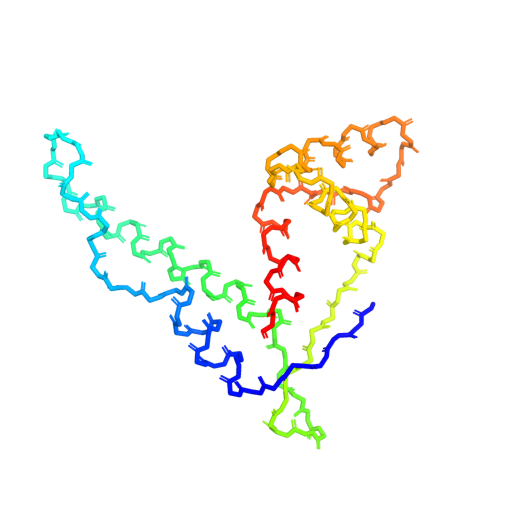5 93 ALA A CA 1
ATOM 734 C C . ALA A 1 93 ? -3.443 12.382 3.297 1.00 90.75 93 ALA A C 1
ATOM 736 O O . ALA A 1 93 ? -3.413 12.348 4.529 1.00 90.75 93 ALA A O 1
ATOM 737 N N . SER A 1 94 ? -4.034 13.376 2.625 1.00 92.88 94 SER A N 1
ATOM 738 C CA . SER A 1 94 ? -4.722 14.491 3.285 1.00 92.88 94 SER A CA 1
ATOM 739 C C . SER A 1 94 ? -5.921 14.025 4.112 1.00 92.88 94 SER A C 1
ATOM 741 O O . SER A 1 94 ? -6.053 14.437 5.262 1.00 92.88 94 SER A O 1
ATOM 743 N N . ALA A 1 95 ? -6.760 13.133 3.581 1.00 93.12 95 ALA A N 1
ATOM 744 C CA . ALA A 1 95 ? -7.931 12.606 4.277 1.00 93.12 95 ALA A CA 1
ATOM 745 C C . ALA A 1 95 ? -7.542 11.859 5.562 1.00 93.12 95 ALA A C 1
ATOM 747 O O . ALA A 1 95 ? -8.119 12.109 6.621 1.00 93.12 95 ALA A O 1
ATOM 748 N N . ILE A 1 96 ? -6.507 11.013 5.506 1.00 92.88 96 ILE A N 1
ATOM 749 C CA . ILE A 1 96 ? -5.988 10.305 6.685 1.00 92.88 96 ILE A CA 1
ATOM 750 C C . ILE A 1 96 ? -5.404 11.292 7.700 1.00 92.88 96 ILE A C 1
ATOM 752 O O . ILE A 1 96 ? -5.626 11.146 8.904 1.00 92.88 96 ILE A O 1
ATOM 756 N N . GLN A 1 97 ? -4.692 12.321 7.238 1.00 92.19 97 GLN A N 1
ATOM 757 C CA . GLN A 1 97 ? -4.154 13.354 8.118 1.00 92.19 97 GLN A CA 1
ATOM 758 C C . GLN A 1 97 ? -5.270 14.156 8.805 1.00 92.19 97 GLN A C 1
ATOM 760 O O . GLN A 1 97 ? -5.177 14.430 10.003 1.00 92.19 97 GLN A O 1
ATOM 765 N N . TYR A 1 98 ? -6.343 14.505 8.095 1.00 93.12 98 TYR A N 1
ATOM 766 C CA . TYR A 1 98 ? -7.500 15.170 8.695 1.00 93.12 98 TYR A CA 1
ATOM 767 C C . TYR A 1 98 ? -8.230 14.260 9.681 1.00 93.12 98 TYR A C 1
ATOM 769 O O . TYR A 1 98 ? -8.531 14.703 10.789 1.00 93.12 98 TYR A O 1
ATOM 777 N N . ALA A 1 99 ? -8.437 12.986 9.337 1.00 91.75 99 ALA A N 1
ATOM 778 C CA . ALA A 1 99 ? -9.014 12.000 10.245 1.00 91.75 99 ALA A CA 1
ATOM 779 C C . ALA A 1 99 ? -8.183 11.888 11.531 1.00 91.75 99 ALA A C 1
ATOM 781 O O . ALA A 1 99 ? -8.733 12.008 12.621 1.00 91.75 99 ALA A O 1
ATOM 782 N N . LYS A 1 100 ? -6.850 11.784 11.417 1.00 92.56 100 LYS A N 1
ATOM 783 C CA . LYS A 1 100 ? -5.923 11.797 12.559 1.00 92.56 100 LYS A CA 1
ATOM 784 C C . LYS A 1 100 ? -6.142 13.015 13.457 1.00 92.56 100 LYS A C 1
ATOM 786 O O . LYS A 1 100 ? -6.223 12.860 14.672 1.00 92.56 100 LYS A O 1
ATOM 791 N N . ILE A 1 101 ? -6.185 14.215 12.873 1.00 92.56 101 ILE A N 1
ATOM 792 C CA . ILE A 1 101 ? -6.329 15.471 13.625 1.00 92.56 101 ILE A CA 1
ATOM 793 C C . ILE A 1 101 ? -7.671 15.510 14.358 1.00 92.56 101 ILE A C 1
ATOM 795 O O . ILE A 1 101 ? -7.714 15.914 15.514 1.00 92.56 101 ILE A O 1
ATOM 799 N N . ARG A 1 102 ? -8.756 15.078 13.707 1.00 93.31 102 ARG A N 1
ATOM 800 C CA . ARG A 1 102 ? -10.115 15.146 14.265 1.00 93.31 102 ARG A CA 1
ATOM 801 C C . ARG A 1 102 ? -10.398 14.076 15.314 1.00 93.31 102 ARG A C 1
ATOM 803 O O . ARG A 1 102 ? -11.162 14.338 16.233 1.00 93.31 102 ARG A O 1
ATOM 810 N N . THR A 1 103 ? -9.802 12.893 15.188 1.00 91.50 103 THR A N 1
ATOM 811 C CA . THR A 1 103 ? -10.036 11.768 16.112 1.00 91.50 103 THR A CA 1
ATOM 812 C C . THR A 1 103 ? -8.921 11.579 17.136 1.00 91.50 103 THR A C 1
ATOM 814 O O . THR A 1 103 ? -9.004 10.677 17.964 1.00 91.50 103 THR A O 1
ATOM 817 N N . HIS A 1 104 ? -7.843 12.365 17.054 1.00 89.00 104 HIS A N 1
ATOM 818 C CA . HIS A 1 104 ? -6.624 12.207 17.857 1.00 89.00 104 HIS A CA 1
ATOM 819 C C . HIS A 1 104 ? -6.017 10.789 17.812 1.00 89.00 104 HIS A C 1
ATOM 821 O O . HIS A 1 104 ? -5.308 10.360 18.723 1.00 89.00 104 HIS A O 1
ATOM 827 N N . THR A 1 105 ? -6.247 10.043 16.727 1.00 87.06 105 THR A N 1
ATOM 828 C CA . THR A 1 105 ? -5.791 8.652 16.619 1.00 87.06 105 THR A CA 1
ATOM 829 C C . THR A 1 105 ? -4.330 8.578 16.176 1.00 87.06 105 THR A C 1
ATOM 831 O O . THR A 1 105 ? -4.002 8.738 14.998 1.00 87.06 105 THR A O 1
ATOM 834 N N . ALA A 1 106 ? -3.427 8.255 17.108 1.00 85.19 106 ALA A N 1
ATOM 835 C CA . ALA A 1 106 ? -1.987 8.144 16.841 1.00 85.19 106 ALA A CA 1
ATOM 836 C C . ALA A 1 106 ? -1.640 7.115 15.746 1.00 85.19 106 ALA A C 1
ATOM 838 O O . ALA A 1 106 ? -0.685 7.319 14.990 1.00 85.19 106 ALA A O 1
ATOM 839 N N . LYS A 1 107 ? -2.456 6.060 15.601 1.00 83.06 107 LYS A N 1
ATOM 840 C CA . LYS A 1 107 ? -2.318 5.025 14.562 1.00 83.06 107 LYS A CA 1
ATOM 841 C C . LYS A 1 107 ? -2.463 5.571 13.135 1.00 83.06 107 LYS A C 1
ATOM 843 O O . LYS A 1 107 ? -2.043 4.904 12.207 1.00 83.06 107 LYS A O 1
ATOM 848 N N . LEU A 1 108 ? -2.964 6.785 12.917 1.00 85.12 108 LEU A N 1
ATOM 849 C CA . LEU A 1 108 ? -3.053 7.380 11.574 1.00 85.12 108 LEU A CA 1
ATOM 850 C C . LEU A 1 108 ? -1.836 8.250 11.208 1.00 85.12 108 LEU A C 1
ATOM 852 O O . LEU A 1 108 ? -1.795 8.875 10.151 1.00 85.12 108 LEU A O 1
ATOM 856 N N . THR A 1 109 ? -0.815 8.297 12.067 1.00 84.44 109 THR A N 1
ATOM 857 C CA . THR A 1 109 ? 0.360 9.154 11.864 1.00 84.44 109 THR A CA 1
ATOM 858 C C . THR A 1 109 ? 1.188 8.752 10.644 1.00 84.44 109 THR A C 1
ATOM 860 O O . THR A 1 109 ? 1.388 7.570 10.352 1.00 84.44 109 THR A O 1
ATOM 863 N N . GLY A 1 110 ? 1.725 9.765 9.959 1.00 78.81 110 GLY A N 1
ATOM 864 C CA . GLY A 1 110 ? 2.742 9.599 8.925 1.00 78.81 110 GLY A CA 1
ATOM 865 C C . GLY A 1 110 ? 2.204 9.064 7.604 1.00 78.81 110 GLY A C 1
ATOM 866 O O . GLY A 1 110 ? 2.972 8.459 6.868 1.00 78.81 110 GLY A O 1
ATOM 867 N N . ALA A 1 111 ? 0.909 9.222 7.316 1.00 81.31 111 ALA A N 1
ATOM 868 C CA . ALA A 1 111 ? 0.387 8.983 5.976 1.00 81.31 111 ALA A CA 1
ATOM 869 C C . ALA A 1 111 ? 0.914 10.056 5.009 1.00 81.31 111 ALA A C 1
ATOM 871 O O . ALA A 1 111 ? 0.827 11.250 5.287 1.00 81.31 111 ALA A O 1
ATOM 872 N N . ASN A 1 112 ? 1.467 9.621 3.882 1.00 84.06 112 ASN A N 1
ATOM 873 C CA . ASN A 1 112 ? 1.832 10.466 2.749 1.00 84.06 112 ASN A CA 1
ATOM 874 C C . ASN A 1 112 ? 1.540 9.707 1.447 1.00 84.06 112 ASN A C 1
ATOM 876 O O . ASN A 1 112 ? 1.270 8.504 1.467 1.00 84.06 112 ASN A O 1
ATOM 880 N N . ASP A 1 113 ? 1.576 10.415 0.326 1.00 78.62 113 ASP A N 1
ATOM 881 C CA . ASP A 1 113 ? 1.300 9.876 -1.007 1.00 78.62 113 ASP A CA 1
ATOM 882 C C . ASP A 1 113 ? 2.212 8.693 -1.375 1.00 78.62 113 ASP A C 1
ATOM 884 O O . ASP A 1 113 ? 1.743 7.707 -1.942 1.00 78.62 113 ASP A O 1
ATOM 888 N N . LEU A 1 114 ? 3.490 8.742 -0.985 1.00 78.69 114 LEU A N 1
ATOM 889 C CA . LEU A 1 114 ? 4.445 7.652 -1.204 1.00 78.69 114 LEU A CA 1
ATOM 890 C C . LEU A 1 114 ? 4.042 6.369 -0.466 1.00 78.69 114 LEU A C 1
ATOM 892 O O . LEU A 1 114 ? 4.104 5.285 -1.042 1.00 78.69 114 LEU A O 1
ATOM 896 N N . ILE A 1 115 ? 3.614 6.480 0.792 1.00 81.56 115 ILE A N 1
ATOM 897 C CA . ILE A 1 115 ? 3.171 5.345 1.612 1.00 81.56 115 ILE A CA 1
ATOM 898 C C . ILE A 1 115 ? 1.865 4.766 1.071 1.00 81.56 115 ILE A C 1
ATOM 900 O O . ILE A 1 115 ? 1.724 3.547 1.006 1.00 81.56 115 ILE A O 1
ATOM 904 N N . VAL A 1 116 ? 0.929 5.618 0.645 1.00 82.25 116 VAL A N 1
ATOM 905 C CA . VAL A 1 116 ? -0.312 5.162 0.001 1.00 82.25 116 VAL A CA 1
ATOM 906 C C . VAL A 1 116 ? 0.011 4.412 -1.295 1.00 82.25 116 VAL A C 1
ATOM 908 O O . VAL A 1 116 ? -0.497 3.314 -1.506 1.00 82.25 116 VAL A O 1
ATOM 911 N N . GLY A 1 117 ? 0.928 4.934 -2.115 1.00 81.38 117 GLY A N 1
ATOM 912 C CA . GLY A 1 117 ? 1.397 4.245 -3.318 1.00 81.38 117 GLY A CA 1
ATOM 913 C C . GLY A 1 117 ? 2.066 2.896 -3.021 1.00 81.38 117 GLY A C 1
ATOM 914 O O . GLY A 1 117 ? 1.860 1.934 -3.757 1.00 81.38 117 GLY A O 1
ATOM 915 N N . GLN A 1 118 ? 2.821 2.785 -1.923 1.00 78.00 118 GLN A N 1
ATOM 916 C CA . GLN A 1 118 ? 3.374 1.501 -1.472 1.00 78.00 118 GLN A CA 1
ATOM 917 C C . GLN A 1 118 ? 2.272 0.507 -1.096 1.00 78.00 118 GLN A C 1
ATOM 919 O O . GLN A 1 118 ? 2.357 -0.652 -1.487 1.00 78.00 118 GLN A O 1
ATOM 924 N N . TYR A 1 119 ? 1.228 0.945 -0.390 1.00 82.38 119 TYR A N 1
ATOM 925 C CA . TYR A 1 119 ? 0.097 0.088 -0.028 1.00 82.38 119 TYR A CA 1
ATOM 926 C C . TYR A 1 119 ? -0.644 -0.467 -1.241 1.00 82.38 119 TYR A C 1
ATOM 928 O O . TYR A 1 119 ? -0.934 -1.660 -1.272 1.00 82.38 119 TYR A O 1
ATOM 936 N N . VAL A 1 120 ? -0.862 0.357 -2.268 1.00 78.56 120 VAL A N 1
ATOM 937 C CA . VAL A 1 120 ? -1.461 -0.110 -3.526 1.00 78.56 120 VAL A CA 1
ATOM 938 C C . VAL A 1 120 ? -0.575 -1.161 -4.196 1.00 78.56 120 VAL A C 1
ATOM 940 O O . VAL A 1 120 ? -1.076 -2.203 -4.596 1.00 78.56 120 VAL A O 1
ATOM 943 N N . ARG A 1 121 ? 0.747 -0.952 -4.263 1.00 75.88 121 ARG A N 1
ATOM 944 C CA . ARG A 1 121 ? 1.673 -1.932 -4.869 1.00 75.88 121 ARG A CA 1
ATOM 945 C C . ARG A 1 121 ? 1.671 -3.286 -4.161 1.00 75.88 121 ARG A C 1
ATOM 947 O O . ARG A 1 121 ? 1.842 -4.301 -4.818 1.00 75.88 121 ARG A O 1
ATOM 954 N N . VAL A 1 122 ? 1.467 -3.307 -2.843 1.00 72.75 122 VAL A N 1
ATOM 955 C CA . VAL A 1 122 ? 1.344 -4.561 -2.078 1.00 72.75 122 VAL A CA 1
ATOM 956 C C . VAL A 1 122 ? 0.106 -5.359 -2.496 1.00 72.75 122 VAL A C 1
ATOM 958 O O . VAL A 1 122 ? 0.165 -6.583 -2.522 1.00 72.75 122 VAL A O 1
ATOM 961 N N . LEU A 1 123 ? -0.997 -4.679 -2.822 1.00 68.50 123 LEU A N 1
ATOM 962 C CA . LEU A 1 123 ? -2.249 -5.310 -3.253 1.00 68.50 123 LEU A CA 1
ATOM 963 C C . LEU A 1 123 ? -2.265 -5.687 -4.730 1.00 68.50 123 LEU A C 1
ATOM 965 O O . LEU A 1 123 ? -2.827 -6.719 -5.079 1.00 68.50 123 LEU A O 1
ATOM 969 N N . VAL A 1 124 ? -1.689 -4.838 -5.584 1.00 64.00 124 VAL A N 1
ATOM 970 C CA . VAL A 1 124 ? -1.642 -5.081 -7.031 1.00 64.00 124 VAL A CA 1
ATOM 971 C C . VAL A 1 124 ? -0.693 -6.224 -7.370 1.00 64.00 124 VAL A C 1
ATOM 973 O O . VAL A 1 124 ? -0.919 -6.829 -8.410 1.00 64.00 124 VAL A O 1
ATOM 976 N N . GLY A 1 125 ? 0.266 -6.527 -6.473 1.00 50.69 125 GLY A N 1
ATOM 977 C CA . GLY A 1 125 ? 1.043 -7.769 -6.452 1.00 50.69 125 GLY A CA 1
ATOM 978 C C . GLY A 1 125 ? 1.388 -8.240 -7.843 1.00 50.69 125 GLY A C 1
ATOM 979 O O . GLY A 1 125 ? 0.740 -9.215 -8.282 1.00 50.69 125 GLY A O 1
#

Nearest PDB structures (foldseek):
  8qzs-assembly1_B  TM=4.267E-01  e=7.255E+00  Homo sapiens

Mean predicted aligned error: 11.11 Å

Radius of gyration: 17.2 Å; Cα contacts (8 Å, |Δi|>4): 123; chains: 1; bounding box: 37×46×43 Å